Protein AF-A0AAW7WAQ2-F1 (afdb_monomer)

Foldseek 3Di:
DDDPPPVVVVVVVVVVVVQVVQLPDWWWWDDPRDIDIDSHVVVVVVVVVVVTDTDD

Structure (mmCIF, N/CA/C/O backbone):
data_AF-A0AAW7WAQ2-F1
#
_entry.id   AF-A0AAW7WAQ2-F1
#
loop_
_atom_site.group_PDB
_atom_site.id
_atom_site.type_symbol
_atom_site.label_atom_id
_a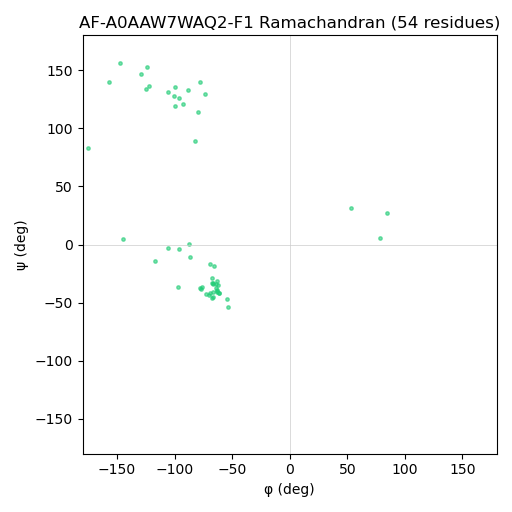tom_site.label_alt_id
_atom_site.label_comp_id
_atom_site.label_asym_id
_atom_site.label_entity_id
_atom_site.label_seq_id
_atom_site.pdbx_PDB_ins_code
_atom_site.Cartn_x
_atom_site.Cartn_y
_atom_site.Cartn_z
_atom_site.occupancy
_atom_site.B_iso_or_equiv
_atom_site.auth_seq_id
_atom_site.auth_comp_id
_atom_site.auth_asym_id
_atom_site.auth_atom_id
_atom_site.pdbx_PDB_model_num
ATOM 1 N N . MET A 1 1 ? 33.159 14.855 -32.174 1.00 50.91 1 MET A N 1
ATOM 2 C CA . MET A 1 1 ? 31.820 15.125 -31.613 1.00 50.91 1 MET A CA 1
ATOM 3 C C . MET A 1 1 ? 31.121 13.784 -31.481 1.00 50.91 1 MET A C 1
ATOM 5 O O . MET A 1 1 ? 30.655 13.281 -32.487 1.00 50.91 1 MET A O 1
ATOM 9 N N . ALA A 1 2 ? 31.197 13.150 -30.312 1.00 53.47 2 ALA A N 1
ATOM 10 C CA . ALA A 1 2 ? 30.448 11.935 -29.971 1.00 53.47 2 ALA A CA 1
ATOM 11 C C . ALA A 1 2 ? 30.742 11.615 -28.499 1.00 53.47 2 ALA A C 1
ATOM 13 O O . ALA A 1 2 ? 31.682 10.885 -28.203 1.00 53.47 2 ALA A O 1
ATOM 14 N N . LYS A 1 3 ? 30.034 12.264 -27.573 1.00 55.16 3 LYS A N 1
ATOM 15 C CA . LYS A 1 3 ? 30.059 11.876 -26.152 1.00 55.16 3 LYS A CA 1
ATOM 16 C C . LYS A 1 3 ? 28.713 12.073 -25.443 1.00 55.16 3 LYS A C 1
ATOM 18 O O . LYS A 1 3 ? 28.629 11.869 -24.249 1.00 55.16 3 LYS A O 1
ATOM 23 N N . GLU A 1 4 ? 27.666 12.461 -26.170 1.00 56.44 4 GLU A N 1
ATOM 24 C CA . GLU A 1 4 ? 26.389 12.889 -25.574 1.00 56.44 4 GLU A CA 1
ATOM 25 C C . GLU A 1 4 ? 25.342 11.764 -25.508 1.00 56.44 4 GLU A C 1
ATOM 27 O O . GLU A 1 4 ? 24.261 11.951 -24.974 1.00 56.44 4 GLU A O 1
ATOM 32 N N . ASN A 1 5 ? 25.644 10.580 -26.050 1.00 54.72 5 ASN A N 1
ATOM 33 C CA . ASN A 1 5 ? 24.636 9.542 -26.289 1.00 54.72 5 ASN A CA 1
ATOM 34 C C . ASN A 1 5 ? 24.693 8.353 -25.319 1.00 54.72 5 ASN A C 1
ATOM 36 O O . ASN A 1 5 ? 23.886 7.443 -25.462 1.00 54.72 5 ASN A O 1
ATOM 40 N N . GLU A 1 6 ? 25.662 8.336 -24.401 1.00 53.97 6 GLU A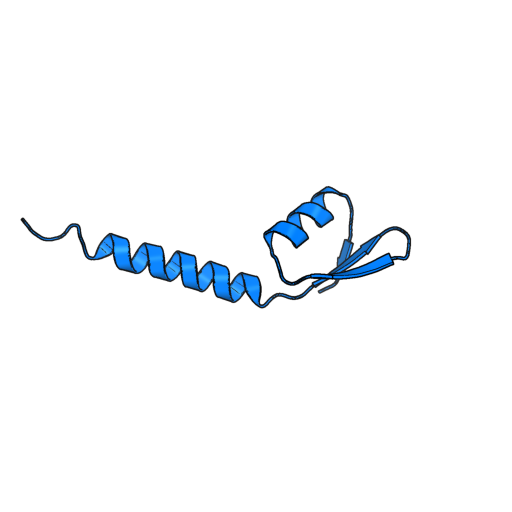 N 1
ATOM 41 C CA . GLU A 1 6 ? 25.878 7.238 -23.442 1.00 53.97 6 GLU A CA 1
ATOM 42 C C . GLU A 1 6 ? 25.227 7.556 -22.084 1.00 53.97 6 GLU A C 1
ATOM 44 O O . GLU A 1 6 ? 24.589 6.694 -21.492 1.00 53.97 6 GLU A O 1
ATOM 49 N N . GLU A 1 7 ? 25.256 8.828 -21.667 1.00 53.56 7 GLU A N 1
ATOM 50 C CA . GLU A 1 7 ? 24.698 9.309 -20.389 1.00 53.56 7 GLU A CA 1
ATOM 51 C C . GLU A 1 7 ? 23.168 9.143 -20.301 1.00 53.56 7 GLU A C 1
ATOM 53 O O . GLU A 1 7 ? 22.630 8.794 -19.256 1.00 53.56 7 GLU A O 1
ATOM 58 N N . ILE A 1 8 ? 22.463 9.291 -21.429 1.00 57.72 8 ILE A N 1
ATOM 59 C CA . ILE A 1 8 ? 20.996 9.159 -21.497 1.00 57.72 8 ILE A CA 1
ATOM 60 C C . ILE A 1 8 ? 20.552 7.707 -21.240 1.00 57.72 8 ILE A C 1
ATOM 62 O O . ILE A 1 8 ? 19.448 7.464 -20.761 1.00 57.72 8 ILE A O 1
ATOM 66 N N . THR A 1 9 ? 21.392 6.725 -21.569 1.00 58.22 9 THR A N 1
ATOM 67 C CA . THR A 1 9 ? 21.060 5.301 -21.423 1.00 58.22 9 THR A CA 1
ATOM 68 C C . THR A 1 9 ? 21.175 4.808 -19.986 1.00 58.22 9 THR A C 1
ATOM 70 O O . THR A 1 9 ? 20.325 4.026 -19.567 1.00 58.22 9 THR A O 1
ATOM 73 N N . ASP A 1 10 ? 22.168 5.282 -19.233 1.00 58.09 10 AS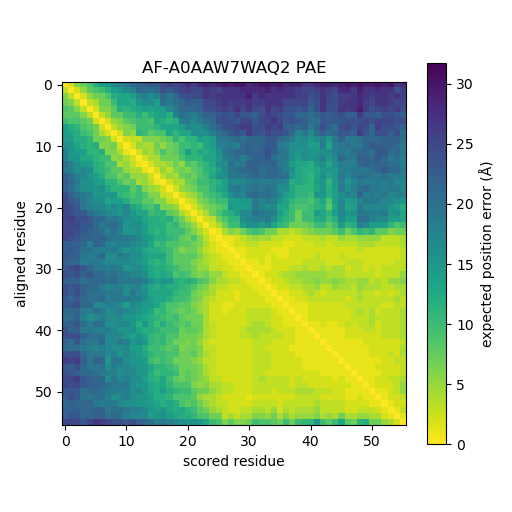P A N 1
ATOM 74 C CA . ASP A 1 10 ? 22.337 4.922 -17.821 1.00 58.09 10 ASP A CA 1
ATOM 75 C C . ASP A 1 10 ? 21.242 5.552 -16.947 1.00 58.09 10 ASP A C 1
ATOM 77 O O . ASP A 1 10 ? 20.627 4.859 -16.140 1.00 58.09 10 ASP A O 1
ATOM 81 N N . GLU A 1 11 ? 20.905 6.827 -17.175 1.00 57.84 11 GLU A N 1
ATOM 82 C CA . GLU A 1 11 ? 19.856 7.520 -16.412 1.00 57.84 11 GLU A CA 1
ATOM 83 C C . GLU A 1 11 ? 18.477 6.864 -16.619 1.00 57.84 11 GLU A C 1
ATOM 85 O O . GLU A 1 11 ? 17.725 6.648 -15.672 1.00 57.84 11 GLU A O 1
ATOM 90 N N . VAL A 1 12 ? 18.149 6.455 -17.851 1.00 58.88 12 VAL A N 1
ATOM 91 C CA . VAL A 1 12 ? 16.893 5.738 -18.146 1.00 58.88 12 VAL A CA 1
ATOM 92 C C . VAL A 1 12 ? 16.859 4.346 -17.505 1.00 58.88 12 VAL A C 1
ATOM 94 O O . VAL A 1 12 ? 15.781 3.888 -17.114 1.00 58.88 12 VAL A O 1
ATOM 97 N N . MET A 1 13 ? 18.009 3.677 -17.385 1.00 55.28 13 MET A N 1
ATOM 98 C CA . MET A 1 13 ? 18.109 2.367 -16.744 1.00 55.28 13 MET A CA 1
ATOM 99 C C . MET A 1 13 ? 17.950 2.477 -15.223 1.00 55.28 13 MET A C 1
ATOM 101 O O . MET A 1 13 ? 17.168 1.719 -14.655 1.00 55.28 13 MET A O 1
ATOM 105 N N . GLU A 1 14 ? 18.567 3.477 -14.582 1.00 55.06 14 GLU A N 1
ATOM 106 C CA . GLU A 1 14 ? 18.360 3.756 -13.154 1.00 55.06 14 GLU A CA 1
ATOM 107 C C . GLU A 1 14 ? 16.896 4.100 -12.850 1.00 55.06 14 GLU A C 1
ATOM 109 O O . GLU A 1 14 ? 16.332 3.595 -11.882 1.00 55.06 14 GLU A O 1
ATOM 114 N N . ILE A 1 15 ? 16.229 4.899 -13.693 1.00 57.94 15 ILE A N 1
ATOM 115 C CA . ILE A 1 15 ? 14.802 5.213 -13.506 1.00 57.94 15 ILE A CA 1
ATOM 116 C C . ILE A 1 15 ? 13.943 3.944 -13.625 1.00 57.94 15 ILE A C 1
ATOM 118 O O . ILE A 1 15 ? 12.995 3.775 -12.855 1.00 57.94 15 ILE A O 1
ATOM 122 N N . GLN A 1 16 ? 14.272 3.037 -14.554 1.00 52.28 16 GLN A N 1
ATOM 123 C CA . GLN A 1 16 ? 13.565 1.761 -14.698 1.00 52.28 16 GLN A CA 1
ATOM 124 C C . GLN A 1 16 ? 13.800 0.826 -13.507 1.00 52.28 16 GLN A C 1
ATOM 126 O O . GLN A 1 16 ? 12.827 0.307 -12.958 1.00 52.28 16 GLN A O 1
ATOM 131 N N . GLU A 1 17 ? 15.043 0.663 -13.052 1.00 53.53 17 GLU A N 1
ATOM 132 C CA . GLU A 1 17 ? 15.359 -0.167 -11.884 1.00 53.53 17 GLU A CA 1
ATOM 133 C C . GLU A 1 17 ? 14.714 0.380 -10.604 1.00 53.53 17 GLU A C 1
ATOM 135 O O . GLU A 1 17 ? 14.122 -0.389 -9.845 1.00 53.53 17 GLU A O 1
ATOM 140 N N . VAL A 1 18 ? 14.703 1.705 -10.408 1.00 57.50 18 VAL A N 1
ATOM 141 C CA . VAL A 1 18 ? 13.985 2.347 -9.294 1.00 57.50 18 VAL A CA 1
ATOM 142 C C . VAL A 1 18 ? 12.483 2.067 -9.384 1.00 57.50 18 VAL A C 1
ATOM 144 O O . VAL A 1 18 ? 11.859 1.744 -8.375 1.00 57.50 18 VAL A O 1
ATOM 147 N N . THR A 1 19 ? 11.876 2.121 -10.574 1.00 54.97 19 THR A N 1
ATOM 148 C CA . THR A 1 19 ? 10.453 1.770 -10.716 1.00 54.97 19 THR A CA 1
ATOM 149 C C . THR A 1 19 ? 10.167 0.285 -10.475 1.00 54.97 19 THR A C 1
ATOM 151 O O . THR A 1 19 ? 9.114 -0.034 -9.924 1.00 54.97 19 THR A O 1
ATOM 154 N N . GLU A 1 20 ? 11.084 -0.624 -10.817 1.00 54.69 20 GLU A N 1
ATOM 155 C CA . GLU A 1 20 ? 10.917 -2.066 -10.593 1.00 54.69 20 GLU A CA 1
ATOM 156 C C . GLU A 1 20 ? 11.133 -2.485 -9.132 1.00 54.69 20 GLU A C 1
ATOM 158 O O . GLU A 1 20 ? 10.417 -3.360 -8.637 1.00 54.69 20 GLU A O 1
ATOM 163 N N . GLU A 1 21 ? 12.077 -1.869 -8.413 1.00 53.78 21 GLU A N 1
ATOM 164 C CA . GLU A 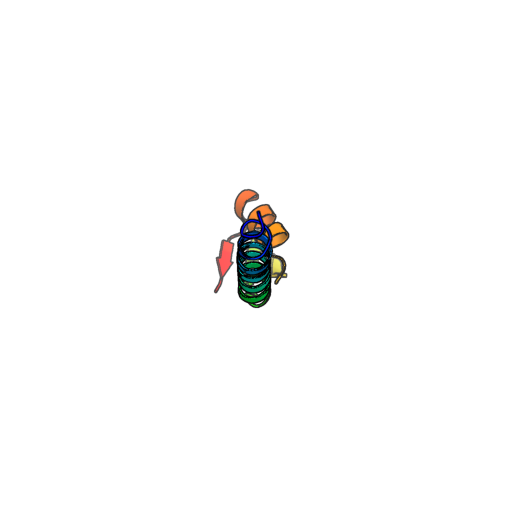1 21 ? 12.229 -2.087 -6.968 1.00 53.78 21 GLU A CA 1
ATOM 165 C C . GLU A 1 21 ? 11.028 -1.548 -6.191 1.00 53.78 21 GLU A C 1
ATOM 167 O O . GLU A 1 21 ? 10.510 -2.226 -5.300 1.00 53.78 21 GLU A O 1
ATOM 172 N N . VAL A 1 22 ? 10.520 -0.374 -6.573 1.00 55.34 22 VAL A N 1
ATOM 173 C CA . VAL A 1 22 ? 9.319 0.204 -5.961 1.00 55.34 22 VAL A CA 1
ATOM 174 C C . VAL A 1 22 ? 8.073 -0.644 -6.271 1.00 55.34 22 VAL A C 1
ATOM 176 O O . VAL A 1 22 ? 7.218 -0.809 -5.402 1.00 55.34 22 VAL A O 1
ATOM 179 N N . ALA A 1 23 ? 7.985 -1.266 -7.453 1.00 56.56 23 ALA A N 1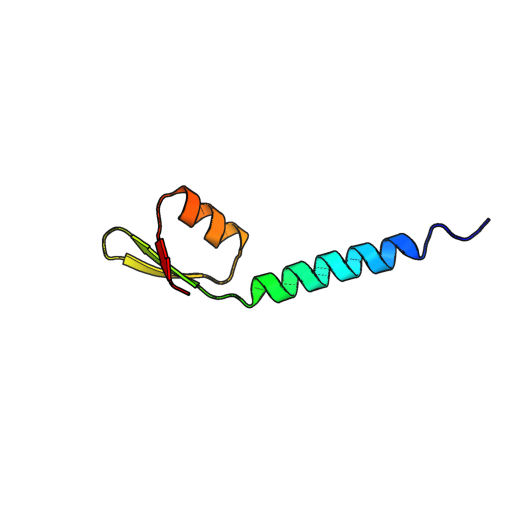
ATOM 180 C CA . ALA A 1 23 ? 6.858 -2.123 -7.842 1.00 56.56 23 ALA A CA 1
ATOM 181 C C . ALA A 1 23 ? 6.765 -3.453 -7.067 1.00 56.56 23 ALA A C 1
ATOM 183 O O . ALA A 1 23 ? 5.718 -4.105 -7.082 1.00 56.56 23 ALA A O 1
ATOM 184 N N . LYS A 1 24 ? 7.835 -3.884 -6.385 1.00 64.31 24 LYS A N 1
ATOM 185 C CA . LYS A 1 24 ? 7.828 -5.121 -5.580 1.00 64.31 24 LYS A CA 1
ATOM 186 C C . LYS A 1 24 ? 7.320 -4.913 -4.157 1.00 64.31 24 LYS A C 1
ATOM 188 O O . LYS A 1 24 ? 7.071 -5.900 -3.462 1.00 64.31 24 LYS A O 1
ATOM 193 N N . LYS A 1 25 ? 7.145 -3.665 -3.712 1.00 73.94 25 LYS A N 1
ATOM 194 C CA . LYS A 1 25 ? 6.632 -3.372 -2.375 1.00 73.94 25 LYS A CA 1
ATOM 195 C C . LYS A 1 25 ? 5.107 -3.470 -2.373 1.00 73.94 25 LYS A C 1
ATOM 197 O O . LYS A 1 25 ? 4.400 -2.496 -2.609 1.00 73.94 25 LYS A O 1
ATOM 202 N N . THR A 1 26 ? 4.596 -4.670 -2.112 1.00 85.75 26 THR A N 1
ATOM 203 C CA . THR A 1 26 ? 3.191 -4.841 -1.730 1.00 85.75 26 THR A CA 1
ATOM 204 C C . THR A 1 26 ? 2.976 -4.357 -0.310 1.00 85.75 26 THR A C 1
ATOM 206 O O . THR A 1 26 ? 3.674 -4.808 0.594 1.00 85.75 26 THR A O 1
ATOM 209 N N . VAL A 1 27 ? 1.979 -3.504 -0.114 1.00 88.56 27 VAL A N 1
ATOM 210 C CA . VAL A 1 27 ? 1.564 -3.024 1.205 1.00 88.56 27 VAL A CA 1
ATOM 211 C C . VAL A 1 27 ? 0.092 -3.318 1.435 1.00 88.56 27 VAL A C 1
ATOM 213 O O . VAL A 1 27 ? -0.688 -3.409 0.478 1.00 88.56 27 VAL A O 1
ATOM 216 N N . THR A 1 28 ? -0.294 -3.463 2.699 1.00 94.19 28 THR A N 1
ATOM 217 C CA . THR A 1 28 ? -1.705 -3.581 3.075 1.00 94.19 28 THR A CA 1
ATOM 218 C C . THR A 1 28 ? -2.213 -2.210 3.482 1.00 94.19 28 THR A C 1
ATOM 220 O O . THR A 1 28 ? -1.621 -1.551 4.327 1.00 94.19 28 THR A O 1
ATOM 223 N N . LEU A 1 29 ? -3.302 -1.766 2.865 1.00 91.81 29 LEU A N 1
ATOM 224 C CA . LEU A 1 29 ? -3.960 -0.507 3.183 1.00 91.81 29 LEU A CA 1
ATOM 225 C C . LEU A 1 29 ? -5.243 -0.792 3.941 1.00 91.81 29 LEU A C 1
ATOM 227 O O . LEU A 1 29 ? -6.054 -1.591 3.469 1.00 91.81 29 LEU A O 1
ATOM 231 N N . THR A 1 30 ? -5.445 -0.104 5.063 1.00 92.81 30 THR A N 1
ATOM 232 C CA . THR A 1 30 ? -6.638 -0.255 5.902 1.00 92.81 30 THR A CA 1
ATOM 233 C C . THR A 1 30 ? -7.329 1.089 6.121 1.00 92.81 30 THR A C 1
ATOM 235 O O . THR A 1 30 ? -6.690 2.093 6.434 1.00 92.81 30 THR A O 1
ATOM 238 N N . LYS A 1 31 ? -8.658 1.114 5.961 1.00 91.50 31 LYS A N 1
ATOM 239 C CA . LYS A 1 31 ? -9.516 2.239 6.364 1.00 91.50 31 LYS A CA 1
ATOM 240 C C . LYS A 1 31 ? -10.950 1.770 6.579 1.00 91.50 31 LYS A C 1
ATOM 242 O O . LYS A 1 31 ? -11.452 0.948 5.818 1.00 91.50 31 LYS A O 1
ATOM 247 N N . ASP A 1 32 ? -11.611 2.288 7.614 1.00 91.81 32 ASP A N 1
ATOM 248 C CA . ASP A 1 32 ? -13.022 1.994 7.921 1.00 91.81 32 ASP A CA 1
ATOM 249 C C . ASP A 1 32 ? -13.338 0.479 8.009 1.00 91.81 32 ASP A C 1
ATOM 251 O O . ASP A 1 32 ? -14.434 0.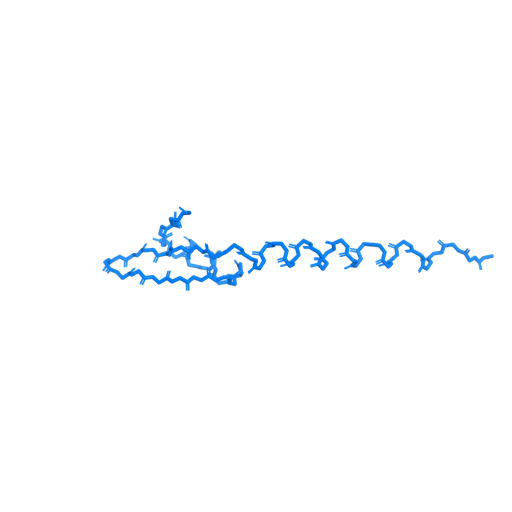027 7.683 1.00 91.81 32 ASP A O 1
ATOM 255 N N . GLY A 1 33 ? -12.360 -0.325 8.447 1.00 90.19 33 GLY A N 1
ATOM 256 C CA . GLY A 1 33 ? -12.478 -1.784 8.565 1.00 90.19 33 GLY A CA 1
ATOM 257 C C . GLY A 1 33 ? -12.345 -2.562 7.250 1.00 90.19 33 GLY A C 1
ATOM 258 O O . GLY A 1 33 ? -12.538 -3.777 7.249 1.00 90.19 33 GLY A O 1
ATOM 259 N N . VAL A 1 34 ? -12.019 -1.894 6.140 1.00 88.44 34 VAL A N 1
ATOM 260 C CA . VAL A 1 34 ? -11.699 -2.522 4.854 1.00 88.44 34 VAL A CA 1
ATOM 261 C C . VAL A 1 34 ? -10.185 -2.544 4.679 1.00 88.44 34 VAL A C 1
ATOM 263 O O . VAL A 1 34 ? -9.546 -1.497 4.773 1.00 88.44 34 VAL A O 1
ATOM 266 N N . SER A 1 35 ? -9.640 -3.725 4.379 1.00 93.25 35 SER A N 1
ATOM 267 C CA . SER A 1 35 ? -8.214 -3.925 4.110 1.00 93.25 35 SER A CA 1
ATOM 268 C C . SER A 1 35 ? -8.002 -4.542 2.730 1.00 93.25 35 SER A C 1
ATOM 270 O O . SER A 1 35 ? -8.712 -5.475 2.347 1.00 93.25 35 SER A O 1
ATOM 272 N N . PHE A 1 36 ? -7.025 -4.037 1.980 1.00 88.06 36 PHE A N 1
ATOM 273 C CA . PHE A 1 36 ? -6.642 -4.574 0.673 1.00 88.06 36 PHE A CA 1
ATOM 274 C C . PHE A 1 36 ? -5.146 -4.404 0.418 1.00 88.06 36 PHE A C 1
ATOM 276 O O . PHE A 1 36 ? -4.500 -3.532 0.991 1.00 88.06 36 PHE A O 1
ATOM 283 N N . THR A 1 37 ? -4.595 -5.241 -0.455 1.00 92.75 37 THR A N 1
ATOM 284 C CA . THR A 1 37 ? -3.181 -5.197 -0.826 1.00 92.75 37 THR A CA 1
ATOM 285 C C . THR A 1 37 ? -2.990 -4.469 -2.149 1.00 92.75 37 THR A C 1
ATOM 287 O O . THR A 1 37 ? -3.715 -4.717 -3.113 1.00 92.75 37 THR A O 1
ATOM 290 N N . LEU A 1 38 ? -1.996 -3.583 -2.207 1.00 91.00 38 LEU A N 1
ATOM 291 C CA . LEU A 1 38 ? -1.575 -2.905 -3.432 1.00 91.00 38 LEU A CA 1
ATOM 292 C C . LEU A 1 38 ? -0.074 -3.034 -3.628 1.00 91.00 38 LEU A C 1
ATOM 294 O O . LEU A 1 38 ? 0.678 -3.021 -2.662 1.00 91.00 38 LEU A O 1
ATOM 298 N N . SER A 1 39 ? 0.338 -3.112 -4.890 1.00 88.62 39 SER A N 1
ATOM 299 C CA . SER A 1 39 ? 1.739 -3.076 -5.323 1.00 88.62 39 SER A CA 1
ATOM 300 C C . SER A 1 39 ? 2.059 -1.866 -6.200 1.00 88.62 39 SER A C 1
ATOM 302 O O . SER A 1 39 ? 3.224 -1.592 -6.461 1.00 88.62 39 SER A O 1
ATOM 304 N N . ASP A 1 40 ? 1.038 -1.173 -6.713 1.00 87.94 40 ASP A N 1
ATOM 305 C CA . ASP A 1 40 ? 1.236 -0.002 -7.561 1.00 87.94 40 ASP A CA 1
ATOM 306 C C . ASP A 1 40 ? 1.555 1.210 -6.670 1.00 87.94 40 ASP A C 1
ATOM 308 O O . ASP A 1 40 ? 0.683 1.642 -5.908 1.00 87.94 40 ASP A O 1
ATOM 312 N N . PRO A 1 41 ? 2.769 1.782 -6.750 1.00 85.38 41 PRO A N 1
ATOM 313 C CA . PRO A 1 41 ? 3.178 2.890 -5.891 1.00 85.38 41 PRO A CA 1
ATOM 314 C C . PRO A 1 41 ? 2.340 4.151 -6.086 1.00 85.38 41 PRO A C 1
ATOM 316 O O . PRO A 1 41 ? 2.108 4.889 -5.129 1.00 85.38 41 PRO A O 1
ATOM 319 N N . ILE A 1 42 ? 1.841 4.389 -7.302 1.00 88.44 42 ILE A N 1
ATOM 320 C CA . ILE A 1 42 ? 0.974 5.531 -7.585 1.00 88.44 42 ILE A CA 1
ATOM 321 C C . ILE A 1 42 ? -0.373 5.330 -6.895 1.00 88.44 42 ILE A C 1
ATOM 323 O O . ILE A 1 42 ? -0.901 6.267 -6.293 1.00 88.44 42 ILE A O 1
ATOM 327 N N . MET A 1 43 ? -0.917 4.108 -6.928 1.00 89.75 43 MET A N 1
ATOM 328 C CA . MET A 1 43 ? -2.144 3.810 -6.191 1.00 89.75 43 MET A CA 1
ATOM 329 C C . MET A 1 43 ? -1.926 3.889 -4.679 1.00 89.75 43 MET A C 1
ATOM 331 O O . MET A 1 43 ? -2.732 4.524 -4.005 1.00 89.75 43 MET A O 1
ATOM 335 N N . ILE A 1 44 ? -0.842 3.310 -4.151 1.00 89.94 44 ILE A N 1
ATOM 336 C CA . ILE A 1 44 ? -0.511 3.357 -2.718 1.00 89.94 44 ILE A CA 1
ATOM 337 C C . ILE A 1 44 ? -0.501 4.810 -2.228 1.00 89.94 44 ILE A C 1
ATOM 339 O O . ILE A 1 44 ? -1.277 5.151 -1.336 1.00 89.94 44 ILE A O 1
ATOM 343 N N . SER A 1 45 ? 0.255 5.695 -2.888 1.00 89.12 45 SER A N 1
ATOM 344 C CA . SER A 1 45 ? 0.282 7.120 -2.534 1.00 89.12 45 SER A CA 1
ATOM 345 C C . SER A 1 45 ? -1.075 7.810 -2.687 1.00 89.12 45 SER A C 1
ATOM 347 O O . SER A 1 45 ? -1.412 8.701 -1.904 1.00 89.12 45 SER A O 1
ATOM 349 N N . ALA A 1 46 ? -1.894 7.432 -3.672 1.00 91.94 46 ALA A N 1
ATOM 350 C CA . ALA A 1 46 ? -3.238 7.989 -3.804 1.00 91.94 46 ALA A CA 1
ATOM 351 C C . ALA A 1 46 ? -4.133 7.621 -2.608 1.00 91.94 46 ALA A C 1
ATOM 353 O O . ALA A 1 46 ? -4.932 8.453 -2.174 1.00 91.94 46 ALA A O 1
ATOM 354 N N . PHE A 1 47 ? -4.014 6.406 -2.069 1.00 92.38 47 PHE A N 1
ATOM 355 C CA . PHE A 1 47 ? -4.781 5.952 -0.906 1.00 92.38 47 PHE A CA 1
ATOM 356 C C . PHE A 1 47 ? -4.243 6.512 0.416 1.00 92.38 47 PHE A C 1
ATOM 358 O O . PHE A 1 47 ? -5.045 6.935 1.250 1.00 92.38 47 PHE A O 1
ATOM 365 N N . GLU A 1 48 ? -2.925 6.628 0.585 1.00 89.94 48 GLU A N 1
ATOM 366 C CA . GLU A 1 48 ? -2.321 7.328 1.732 1.00 89.94 48 GLU A CA 1
ATOM 367 C C . GLU A 1 48 ? -2.864 8.758 1.863 1.00 89.94 48 GLU A C 1
ATOM 369 O O . GLU A 1 48 ? -3.335 9.165 2.925 1.00 89.94 48 GLU A O 1
ATOM 374 N N . ASN A 1 49 ? -2.918 9.505 0.753 1.00 92.31 49 ASN A N 1
ATOM 375 C CA . ASN A 1 49 ? -3.471 10.866 0.731 1.00 92.31 49 ASN A CA 1
ATOM 376 C C . ASN A 1 49 ? -4.983 10.925 1.013 1.00 92.31 49 ASN A C 1
ATOM 378 O O . ASN A 1 49 ? -5.514 11.977 1.369 1.00 92.31 49 ASN A O 1
ATOM 382 N N . GLN A 1 50 ? -5.690 9.804 0.865 1.00 90.88 50 GLN A N 1
ATOM 383 C CA . GLN A 1 50 ? -7.096 9.665 1.244 1.00 90.88 50 GLN A CA 1
ATOM 384 C C . GLN A 1 50 ? -7.269 9.242 2.713 1.00 90.88 50 GLN A C 1
ATOM 386 O O . GLN A 1 50 ? -8.408 9.093 3.166 1.00 90.88 50 GLN A O 1
ATOM 391 N N . GLY A 1 51 ? -6.178 9.060 3.463 1.00 91.06 51 GLY A N 1
ATOM 392 C CA . GLY A 1 51 ? -6.180 8.679 4.875 1.00 91.06 51 GLY A CA 1
ATOM 393 C C . GLY A 1 51 ? -6.300 7.176 5.118 1.00 91.06 51 GLY A C 1
ATOM 394 O O . GLY A 1 51 ? -6.865 6.787 6.136 1.00 91.06 51 GLY A O 1
ATOM 395 N N . TYR A 1 52 ? -5.856 6.343 4.174 1.00 92.88 52 TYR A N 1
ATOM 396 C CA . TYR A 1 52 ? -5.616 4.924 4.445 1.00 92.88 52 TYR A CA 1
ATOM 397 C C . TYR A 1 52 ? -4.293 4.764 5.189 1.00 92.88 52 TYR A C 1
ATOM 399 O O . TYR A 1 52 ? -3.315 5.438 4.868 1.00 92.88 52 TYR A O 1
ATOM 407 N N . GLU A 1 53 ? -4.267 3.863 6.163 1.00 89.31 53 GLU A N 1
ATOM 408 C CA . GLU A 1 53 ? -3.049 3.509 6.887 1.00 89.31 53 GLU A CA 1
ATOM 409 C C . GLU A 1 53 ? -2.334 2.378 6.151 1.00 89.31 53 GLU A C 1
ATOM 411 O O . GLU A 1 53 ? -2.974 1.407 5.738 1.00 89.31 53 GLU A O 1
ATOM 416 N N . VAL A 1 54 ? -1.021 2.522 5.970 1.00 87.81 54 VAL A N 1
ATOM 417 C CA . VAL A 1 54 ? -0.170 1.503 5.351 1.00 87.81 54 VAL A CA 1
ATOM 418 C C . VAL A 1 54 ? 0.414 0.610 6.437 1.00 87.81 54 VAL A C 1
ATOM 420 O O . VAL A 1 54 ? 1.129 1.089 7.315 1.00 87.81 54 VAL A O 1
ATOM 423 N N . GLU A 1 55 ? 0.139 -0.686 6.357 1.00 81.69 55 GLU A N 1
ATOM 424 C CA . GLU A 1 55 ? 0.833 -1.722 7.119 1.00 81.69 55 GLU A CA 1
ATOM 425 C C . GLU A 1 55 ? 1.885 -2.383 6.208 1.00 81.69 55 GLU A C 1
ATOM 427 O O . GLU A 1 55 ? 1.546 -2.926 5.147 1.00 81.69 55 GLU A O 1
ATOM 432 N N . GLU A 1 56 ? 3.160 -2.273 6.613 1.00 66.81 56 GLU A N 1
ATOM 433 C CA . GLU A 1 56 ? 4.320 -2.957 6.007 1.00 66.81 56 GLU A CA 1
ATOM 434 C C . GLU A 1 56 ? 4.440 -4.422 6.438 1.00 66.81 56 GLU A C 1
ATOM 436 O O . GLU A 1 56 ? 4.257 -4.713 7.643 1.00 66.81 56 GLU A O 1
#

Radius of gyration: 17.1 Å; Cα contacts (8 Å, |Δi|>4): 50; chains: 1; bounding box: 45×20×40 Å

Organism: Streptococcus oralis (NCBI:txid1303)

Sequence (56 aa):
MAKENEEITDEVMEIQEVTEEVAKKTVTLTKDGVSFTLSDPIMISAFENQGYEVEE

Solvent-accessible surface area (backbone atoms only — not comparable to full-atom values): 3370 Å² to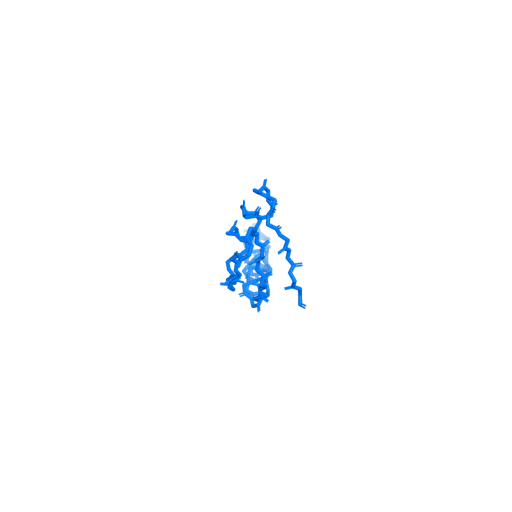tal; per-residue (Å²): 142,90,78,80,77,60,63,62,55,54,56,54,47,52,55,48,51,52,53,55,60,49,46,66,54,65,37,38,36,39,49,98,92,47,73,51,76,44,35,53,60,69,57,48,54,55,40,44,76,71,66,34,47,78,49,128

Secondary structure (DSSP, 8-state):
---SSSHHHHHHHHHHHHHHHHHT--EEEEETTEEEEE--HHHHHHHHTTTPEEE-

Mean predicted aligned error: 11.47 Å

Nearest PDB structures (foldseek):
  5sb8-assembly1_F  TM=4.594E-01  e=9.665E+00  Gallus gallus
  5sbe-assembly1_F  TM=4.656E-01  e=9.665E+00  Gallus gallus
  6y4m-assembly1_F  TM=4.327E-01  e=9.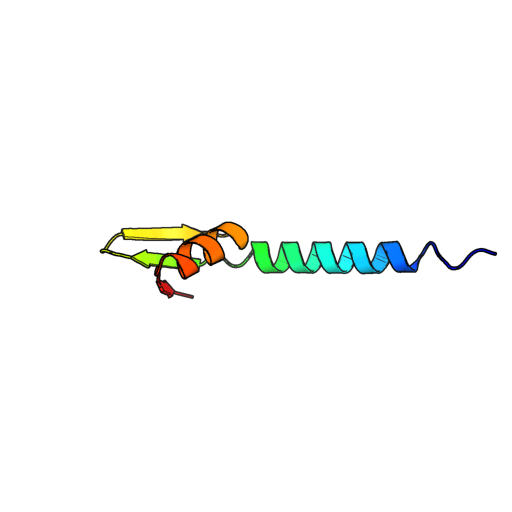665E+00  Gallus gallus

pLDDT: mean 74.65, std 16.9, r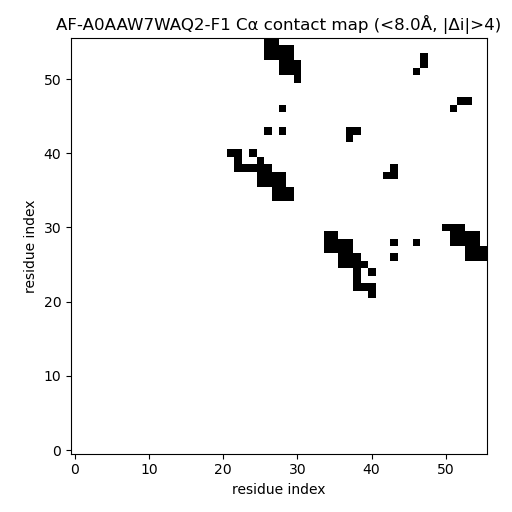ange [50.91, 94.19]